Protein AF-A0A7V2QJR9-F1 (afdb_monomer_lite)

Foldseek 3Di:
DPQDDLLVLLVVLLCLLVPVQLVQCVVVVVQVVCCVQVVDPPSDPVLSVLLSVLLSVLSVVLSVVCVVPVLVSVLSSLLSLVLLVVVLVVQVVSCVVVVHHRRRNVSSVVSVVSSVSSVVVCVVVVSDDPVSVVSSPVSNVCSVPVSVVVSVVVCVVVVD

Sequence (160 aa):
MRSIRLEYLVLGTLLVYVTLHVLEEWLFGFPAWAEQRWGIPNYTVIKWLMHNAYFAFFLVLGYVIYRIDKDRFLPLGLGIIIWGLLNFANHLVFSVIFLEYSPGLLTSLIFLLLGILALRKAKFSGQLSVRVTVLSVICALLYWGLPMGLFITVDRMLGL

Radius of gyration: 16.1 Å; chains: 1; bounding box: 46×34×40 Å

Structure (mmCIF, N/CA/C/O backbone):
data_AF-A0A7V2QJR9-F1
#
_entry.id   AF-A0A7V2QJR9-F1
#
loop_
_atom_site.group_PDB
_atom_site.id
_atom_site.type_symbol
_atom_site.label_atom_id
_atom_site.label_alt_id
_atom_site.label_comp_id
_atom_site.label_asym_id
_atom_site.label_entity_id
_atom_site.label_seq_id
_atom_site.pdbx_PDB_ins_code
_atom_site.Cartn_x
_atom_site.Cartn_y
_atom_site.Cartn_z
_atom_site.occupancy
_atom_site.B_iso_or_equiv
_atom_site.auth_seq_id
_atom_site.auth_comp_id
_atom_site.auth_asym_id
_atom_site.auth_atom_id
_atom_site.pdbx_PDB_model_num
ATOM 1 N N . MET A 1 1 ? -27.550 6.298 7.486 1.00 46.09 1 MET A N 1
ATOM 2 C CA . MET A 1 1 ? -26.437 5.630 6.767 1.00 46.09 1 MET A CA 1
ATOM 3 C C . MET A 1 1 ? -25.774 4.617 7.690 1.00 46.09 1 MET A C 1
ATOM 5 O O . MET A 1 1 ? -25.349 5.004 8.772 1.00 46.09 1 MET A O 1
ATOM 9 N N . ARG A 1 2 ? -25.701 3.333 7.311 1.00 60.97 2 ARG A N 1
ATOM 10 C CA . ARG A 1 2 ? -24.914 2.342 8.070 1.00 60.97 2 ARG A CA 1
ATOM 11 C C . ARG A 1 2 ? -23.434 2.729 7.979 1.00 60.97 2 ARG A C 1
ATOM 13 O O . ARG A 1 2 ? -22.928 2.948 6.884 1.00 60.97 2 ARG A O 1
ATOM 20 N N . SER A 1 3 ? -22.762 2.859 9.120 1.00 80.75 3 SER A N 1
ATOM 21 C CA . SER A 1 3 ? -21.329 3.169 9.163 1.00 80.75 3 SER A CA 1
ATOM 22 C C . SER A 1 3 ? -20.536 2.032 8.507 1.00 80.75 3 SER A C 1
ATOM 24 O O . SER A 1 3 ? -20.729 0.870 8.867 1.00 80.75 3 SER A O 1
ATOM 26 N N . ILE A 1 4 ? -19.661 2.354 7.547 1.00 88.38 4 ILE A N 1
ATOM 27 C CA . ILE A 1 4 ? -18.776 1.370 6.906 1.00 88.38 4 ILE A CA 1
ATOM 28 C C . ILE A 1 4 ? -17.871 0.751 7.979 1.00 88.38 4 ILE A C 1
ATOM 30 O O . ILE A 1 4 ? -17.321 1.451 8.837 1.00 88.38 4 ILE A O 1
ATOM 34 N N . ARG A 1 5 ? -17.744 -0.578 7.955 1.00 93.50 5 ARG A N 1
ATOM 35 C CA . ARG A 1 5 ? -16.901 -1.311 8.902 1.00 93.50 5 ARG A CA 1
ATOM 36 C C . ARG A 1 5 ? -15.429 -1.224 8.494 1.00 93.50 5 ARG A C 1
ATOM 38 O O . ARG A 1 5 ? -15.125 -1.259 7.304 1.00 93.50 5 ARG A O 1
ATOM 45 N N . LEU A 1 6 ? -14.525 -1.159 9.474 1.00 95.69 6 LEU A N 1
ATOM 46 C CA . LEU A 1 6 ? -13.086 -1.012 9.227 1.00 95.69 6 LEU A CA 1
ATOM 47 C C . LEU A 1 6 ? -12.535 -2.148 8.357 1.00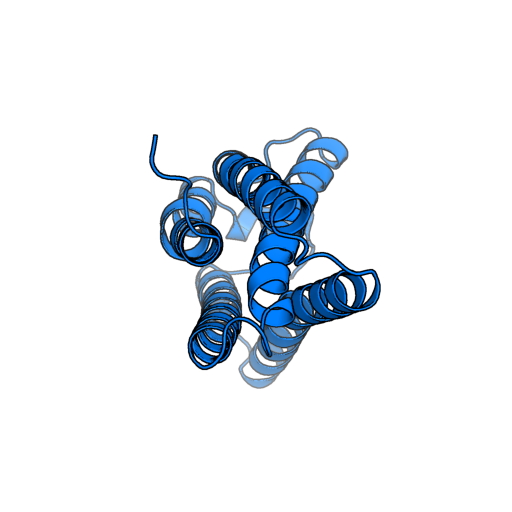 95.69 6 LEU A C 1
ATOM 49 O O . LEU A 1 6 ? -11.770 -1.889 7.435 1.00 95.69 6 LEU A O 1
ATOM 53 N N . GLU A 1 7 ? -12.986 -3.386 8.569 1.00 95.62 7 GLU A N 1
ATOM 54 C CA . GLU A 1 7 ? -12.511 -4.526 7.777 1.00 95.62 7 GLU A CA 1
ATOM 55 C C . GLU A 1 7 ? -12.796 -4.418 6.274 1.00 95.62 7 GLU A C 1
ATOM 57 O O . GLU A 1 7 ? -12.070 -5.009 5.479 1.00 95.62 7 GLU A O 1
ATOM 62 N N . TYR A 1 8 ? -13.843 -3.686 5.884 1.00 96.94 8 TYR A N 1
ATOM 63 C CA . TYR A 1 8 ? -14.193 -3.476 4.483 1.00 96.94 8 TYR A CA 1
ATOM 64 C C . TYR A 1 8 ? -13.320 -2.397 3.857 1.00 96.94 8 TYR A C 1
ATOM 66 O O . TYR A 1 8 ? -13.039 -2.471 2.669 1.00 96.94 8 TYR A O 1
ATOM 74 N N . LEU A 1 9 ? -12.845 -1.438 4.654 1.00 98.06 9 LEU A N 1
ATOM 75 C CA . LEU A 1 9 ? -11.862 -0.457 4.202 1.00 98.06 9 LEU A CA 1
ATOM 76 C C . LEU A 1 9 ? -10.497 -1.123 4.001 1.00 98.06 9 LEU A C 1
ATOM 78 O O . LEU A 1 9 ? -9.874 -0.907 2.971 1.00 98.06 9 LEU A O 1
ATOM 82 N N . VAL A 1 10 ? -10.083 -2.000 4.925 1.00 98.31 10 VAL A N 1
ATOM 83 C CA . VAL A 1 10 ? -8.847 -2.794 4.781 1.00 98.31 10 VAL A CA 1
ATOM 84 C C . VAL A 1 10 ? -8.920 -3.705 3.551 1.00 98.31 10 VAL A C 1
ATOM 86 O O . VAL A 1 10 ? -7.999 -3.712 2.738 1.00 98.31 10 VAL A O 1
ATOM 89 N N . LEU A 1 11 ? -10.027 -4.441 3.384 1.00 98.38 11 LEU A N 1
ATOM 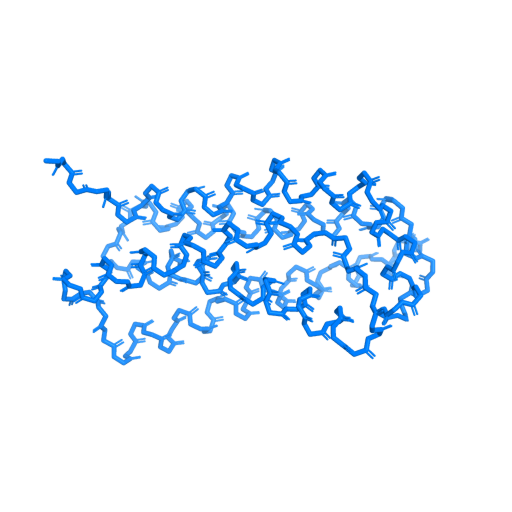90 C CA . LEU A 1 11 ? -10.241 -5.273 2.196 1.00 98.38 11 LEU A CA 1
ATOM 91 C C . LEU A 1 11 ? -10.264 -4.429 0.920 1.00 98.38 11 LEU A C 1
ATOM 93 O O . LEU A 1 11 ? -9.669 -4.818 -0.076 1.00 98.38 11 LEU A O 1
ATOM 97 N N . GLY A 1 12 ? -10.919 -3.268 0.959 1.00 98.38 12 GLY A N 1
ATOM 98 C CA . GLY A 1 12 ? -10.957 -2.324 -0.151 1.00 98.38 12 GLY A CA 1
ATOM 99 C C . GLY A 1 12 ? -9.560 -1.897 -0.589 1.00 98.38 12 GLY A C 1
ATOM 100 O O . GLY A 1 12 ? -9.278 -1.936 -1.779 1.00 98.38 12 GLY A O 1
ATOM 101 N N . THR A 1 13 ? -8.661 -1.578 0.348 1.00 98.50 13 THR A N 1
ATOM 102 C CA . THR A 1 13 ? -7.266 -1.233 0.024 1.00 98.50 13 THR A CA 1
ATOM 103 C C . THR A 1 13 ? -6.563 -2.379 -0.697 1.00 98.50 13 THR A C 1
ATOM 105 O O . THR A 1 13 ? -5.915 -2.155 -1.715 1.00 98.50 13 THR A O 1
ATOM 108 N N . LEU A 1 14 ? -6.741 -3.614 -0.222 1.00 98.12 14 LEU A N 1
ATOM 109 C CA . LEU A 1 14 ? -6.156 -4.793 -0.859 1.00 98.12 14 LEU A CA 1
ATOM 110 C C . LEU A 1 14 ? -6.721 -5.029 -2.266 1.00 98.12 14 LEU A C 1
ATOM 112 O O . LEU A 1 14 ? -5.960 -5.284 -3.194 1.00 98.12 14 LEU A O 1
ATOM 116 N N . LEU A 1 15 ? -8.040 -4.908 -2.438 1.00 98.19 15 LEU A N 1
ATOM 117 C CA . LEU A 1 15 ? -8.696 -5.077 -3.734 1.00 98.19 15 LEU A CA 1
ATOM 118 C C . LEU A 1 15 ? -8.269 -3.999 -4.728 1.00 98.19 15 LEU A C 1
ATOM 120 O O . LEU A 1 15 ? -7.959 -4.329 -5.868 1.00 98.19 15 LEU A O 1
ATOM 124 N N . VAL A 1 16 ? -8.202 -2.734 -4.307 1.00 98.31 16 VAL A N 1
ATOM 125 C CA . VAL A 1 16 ? -7.706 -1.638 -5.153 1.00 98.31 16 VAL A CA 1
ATOM 126 C C . VAL A 1 16 ? -6.287 -1.935 -5.617 1.00 98.31 16 VAL A C 1
ATOM 128 O O . VAL A 1 16 ? -6.009 -1.764 -6.799 1.00 98.31 16 VAL A O 1
ATOM 131 N N . TYR A 1 17 ? -5.426 -2.440 -4.731 1.00 98.25 17 TYR A N 1
ATOM 132 C CA . TYR A 1 17 ? -4.067 -2.807 -5.102 1.00 98.25 17 TYR A CA 1
ATOM 133 C C . TYR A 1 17 ? -4.032 -3.884 -6.190 1.00 98.25 17 TYR A C 1
ATOM 135 O O . TYR A 1 17 ? -3.532 -3.637 -7.285 1.00 98.25 17 TYR A O 1
ATOM 143 N N . VAL A 1 18 ? -4.621 -5.052 -5.928 1.00 96.06 18 VAL A N 1
ATOM 144 C CA . VAL A 1 18 ? -4.492 -6.208 -6.833 1.00 96.06 18 VAL A CA 1
ATOM 145 C C . VAL A 1 18 ? -5.316 -6.091 -8.119 1.00 96.06 18 VAL A C 1
ATOM 147 O O . VAL A 1 18 ? -5.085 -6.863 -9.044 1.00 96.06 18 VAL A O 1
ATOM 150 N N . THR A 1 19 ? -6.284 -5.169 -8.189 1.00 95.50 19 THR A N 1
ATOM 151 C CA . THR A 1 19 ? -7.147 -5.006 -9.374 1.00 95.50 19 THR A CA 1
ATOM 152 C C . THR A 1 19 ? -6.879 -3.722 -10.144 1.00 95.50 19 THR A C 1
ATOM 154 O O . THR A 1 19 ? -6.626 -3.785 -11.340 1.00 95.50 19 THR A O 1
ATOM 157 N N . LEU A 1 20 ? -6.945 -2.559 -9.493 1.00 97.75 20 LEU A N 1
ATOM 158 C CA . LEU A 1 20 ? -6.889 -1.267 -10.176 1.00 97.75 20 LEU A CA 1
ATOM 159 C C . LEU A 1 20 ? -5.458 -0.759 -10.291 1.00 97.75 20 LEU A C 1
ATOM 161 O O . LEU A 1 20 ? -5.056 -0.318 -11.360 1.00 97.75 20 LEU A O 1
ATOM 165 N N . HIS A 1 21 ? -4.698 -0.833 -9.203 1.00 98.25 21 HIS A N 1
ATOM 166 C CA . HIS A 1 21 ? -3.377 -0.223 -9.127 1.00 98.25 21 HIS A CA 1
ATOM 167 C C . HIS A 1 21 ? -2.356 -0.940 -10.002 1.00 98.25 21 HIS A C 1
ATOM 169 O O . HIS A 1 21 ? -1.759 -0.319 -10.874 1.00 98.25 21 HIS A O 1
ATOM 175 N N . VAL A 1 22 ? -2.243 -2.262 -9.855 1.00 97.31 22 VAL A N 1
ATOM 176 C CA . VAL A 1 22 ? -1.381 -3.088 -10.716 1.00 97.31 22 VAL A CA 1
ATOM 177 C C . VAL A 1 22 ? -1.808 -2.984 -12.191 1.00 97.31 22 VAL A C 1
ATOM 179 O O . VAL A 1 22 ? -0.968 -2.991 -13.087 1.00 97.31 22 VAL A O 1
ATOM 182 N N . LEU A 1 23 ? -3.108 -2.833 -12.472 1.00 97.44 23 LEU A N 1
ATOM 183 C CA . LEU A 1 23 ? -3.590 -2.630 -13.840 1.00 97.44 23 LEU A CA 1
ATOM 184 C C . LEU A 1 23 ? -3.182 -1.262 -14.406 1.00 97.44 23 LEU A C 1
ATOM 186 O O . LEU A 1 23 ? -2.730 -1.197 -15.545 1.00 97.44 23 LEU A O 1
ATOM 190 N N . GLU A 1 24 ? -3.331 -0.179 -13.641 1.00 98.00 24 GLU A N 1
ATOM 191 C CA . GLU A 1 24 ? -2.858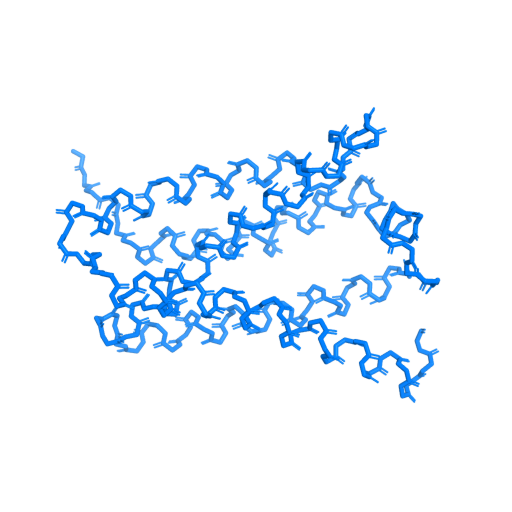 1.150 -14.046 1.00 98.00 24 GLU A CA 1
ATOM 192 C C . GLU A 1 24 ? -1.347 1.135 -14.287 1.00 98.00 24 GLU A C 1
ATOM 194 O O . GLU A 1 24 ? -0.899 1.568 -15.346 1.00 98.00 24 GLU A O 1
ATOM 199 N N . GLU A 1 25 ? -0.569 0.601 -13.343 1.00 97.75 25 GLU A N 1
ATOM 200 C CA . GLU A 1 25 ? 0.881 0.458 -13.485 1.00 97.75 25 GLU A CA 1
ATOM 201 C C . GLU A 1 25 ? 1.244 -0.215 -14.814 1.00 97.75 25 GLU A C 1
ATOM 203 O O . GLU A 1 25 ? 2.072 0.296 -15.568 1.00 97.75 25 GLU A O 1
ATOM 208 N N . TRP A 1 26 ? 0.582 -1.325 -15.145 1.00 96.50 26 TRP A N 1
ATOM 209 C CA . TRP A 1 26 ? 0.792 -2.010 -16.416 1.00 96.50 26 TRP A CA 1
ATOM 210 C C . TRP A 1 26 ? 0.456 -1.137 -17.628 1.00 96.50 26 TRP A C 1
ATOM 212 O O . TRP A 1 26 ? 1.289 -0.973 -18.521 1.00 96.50 26 TRP A O 1
ATOM 222 N N . LEU A 1 27 ? -0.752 -0.565 -17.659 1.00 97.56 27 LEU A N 1
ATOM 223 C CA . LEU A 1 27 ? -1.263 0.200 -18.801 1.00 97.56 27 LEU A CA 1
ATOM 224 C C . LEU A 1 27 ? -0.417 1.436 -19.117 1.00 97.56 27 LEU A C 1
ATOM 226 O O . LEU A 1 27 ? -0.328 1.832 -20.277 1.00 97.56 27 LEU A O 1
ATOM 230 N N . PHE A 1 28 ? 0.207 2.027 -18.100 1.00 97.50 28 PHE A N 1
ATOM 231 C CA . PHE A 1 28 ? 1.041 3.219 -18.239 1.00 97.50 28 PHE A CA 1
ATOM 232 C C . PHE A 1 28 ? 2.549 2.920 -18.193 1.00 97.50 28 PHE A C 1
ATOM 234 O O . PHE A 1 28 ? 3.354 3.841 -18.089 1.00 97.50 28 PHE A O 1
ATOM 241 N N . GLY A 1 29 ? 2.956 1.651 -18.321 1.00 96.81 29 GLY A N 1
ATOM 242 C CA . GLY A 1 29 ? 4.356 1.284 -18.555 1.00 96.81 29 GLY A CA 1
ATOM 243 C C . GLY A 1 29 ? 5.257 1.338 -17.319 1.00 96.81 29 GLY A C 1
ATOM 244 O O . GLY A 1 29 ? 6.455 1.598 -17.443 1.00 96.81 29 GLY A O 1
ATOM 245 N N . PHE A 1 30 ? 4.711 1.056 -16.133 1.00 96.94 30 PHE A N 1
ATOM 246 C CA . PHE A 1 30 ? 5.450 1.071 -14.870 1.00 96.94 30 PHE A CA 1
ATOM 247 C C . PHE A 1 30 ? 6.757 0.269 -14.877 1.00 96.94 30 PHE A C 1
ATOM 249 O O . PHE A 1 30 ? 7.718 0.784 -14.320 1.00 96.94 30 PHE A O 1
ATOM 256 N N . PRO A 1 31 ? 6.878 -0.929 -15.493 1.00 96.25 31 PRO A N 1
ATOM 257 C CA . PRO A 1 31 ? 8.154 -1.649 -15.487 1.00 96.25 31 PRO A CA 1
ATOM 258 C C . PRO A 1 31 ? 9.302 -0.835 -16.109 1.00 96.25 31 PRO A C 1
ATOM 260 O O . PRO A 1 31 ? 10.332 -0.627 -15.474 1.00 96.25 31 PRO A O 1
ATOM 263 N N . ALA A 1 32 ? 9.092 -0.276 -17.305 1.00 96.19 32 ALA A N 1
ATOM 264 C CA . ALA A 1 32 ? 10.094 0.561 -17.968 1.00 96.19 32 ALA A CA 1
ATOM 265 C C . ALA A 1 32 ? 10.351 1.866 -17.198 1.00 96.19 32 ALA A C 1
ATOM 267 O O . ALA A 1 32 ? 11.490 2.321 -17.085 1.00 96.19 32 ALA A O 1
ATOM 268 N N . TRP A 1 33 ? 9.296 2.457 -16.631 1.00 96.62 33 TRP A N 1
ATOM 269 C CA . TRP A 1 33 ? 9.420 3.645 -15.792 1.00 96.62 33 TRP A CA 1
ATOM 270 C C . TRP A 1 33 ? 10.255 3.361 -14.531 1.00 96.62 33 TRP A C 1
ATOM 272 O O . TRP A 1 33 ? 11.184 4.104 -14.220 1.00 96.62 33 TRP A O 1
ATOM 282 N N . ALA A 1 34 ? 9.983 2.261 -13.829 1.00 94.31 34 ALA A N 1
ATOM 283 C CA . ALA A 1 34 ? 10.675 1.868 -12.606 1.00 94.31 34 ALA A CA 1
ATOM 284 C C . ALA A 1 34 ? 12.138 1.494 -12.874 1.00 94.31 34 ALA A C 1
ATOM 286 O O . ALA A 1 34 ? 13.004 1.879 -12.094 1.00 94.31 34 ALA A O 1
ATOM 287 N N . GLU A 1 35 ? 12.449 0.833 -13.991 1.00 94.81 35 GLU A N 1
ATOM 288 C CA . GLU A 1 35 ? 13.839 0.597 -14.407 1.00 94.81 35 GLU A CA 1
ATOM 289 C C . GLU A 1 35 ? 14.639 1.907 -14.452 1.00 94.81 35 GLU A C 1
ATOM 291 O O . GLU A 1 35 ? 15.696 2.025 -13.830 1.00 94.81 35 GLU A O 1
ATOM 296 N N . GLN A 1 36 ? 14.097 2.924 -15.125 1.00 94.56 36 GLN A N 1
ATOM 297 C CA . GLN A 1 36 ? 14.767 4.211 -15.310 1.00 94.56 36 GLN A CA 1
ATOM 298 C C . GLN A 1 36 ? 14.819 5.044 -14.026 1.00 94.56 36 GLN A C 1
ATOM 300 O O . GLN A 1 36 ? 15.817 5.711 -13.756 1.00 94.56 36 GLN A O 1
ATOM 305 N N . ARG A 1 37 ? 13.729 5.052 -13.251 1.00 94.00 37 ARG A N 1
ATOM 306 C CA . ARG A 1 37 ? 13.528 5.989 -12.134 1.00 94.00 37 ARG A CA 1
ATOM 307 C C . ARG A 1 37 ? 13.913 5.425 -10.777 1.00 94.00 37 ARG A C 1
ATOM 309 O O . ARG A 1 37 ? 14.393 6.177 -9.933 1.00 94.00 37 ARG A O 1
ATOM 316 N N . TRP A 1 38 ? 13.730 4.125 -10.563 1.00 89.50 38 TRP A N 1
ATOM 317 C CA . TRP A 1 38 ? 14.240 3.435 -9.375 1.00 89.50 38 TRP A CA 1
ATOM 318 C C . TRP A 1 38 ? 15.663 2.915 -9.582 1.00 89.50 38 TRP A C 1
ATOM 320 O O . TRP A 1 38 ? 16.312 2.539 -8.609 1.00 89.50 38 TRP A O 1
ATOM 330 N N . GLY A 1 39 ? 16.157 2.907 -10.826 1.00 86.88 39 GLY A N 1
ATOM 331 C CA . GLY A 1 39 ? 17.505 2.447 -11.146 1.00 86.88 39 GLY A CA 1
ATOM 332 C C . GLY A 1 39 ? 17.682 0.948 -10.914 1.00 86.88 39 GLY A C 1
ATOM 333 O O . GLY A 1 39 ? 18.767 0.522 -10.526 1.00 86.88 39 GLY A O 1
ATOM 334 N N . ILE A 1 40 ? 16.618 0.156 -11.096 1.00 85.38 40 ILE A N 1
ATOM 335 C CA . ILE A 1 40 ? 16.660 -1.306 -10.976 1.00 85.38 40 ILE A CA 1
ATOM 336 C C . ILE A 1 40 ? 16.996 -1.880 -12.358 1.00 85.38 40 ILE A C 1
ATOM 338 O O . ILE A 1 40 ? 16.138 -1.829 -13.238 1.00 85.38 40 ILE A O 1
ATOM 342 N N . PRO A 1 41 ? 18.205 -2.427 -12.580 1.00 86.31 41 PRO A N 1
ATOM 343 C CA . PRO A 1 41 ? 18.602 -2.903 -13.901 1.00 86.31 41 PRO A CA 1
ATOM 344 C C . PRO A 1 41 ? 17.740 -4.076 -14.371 1.00 86.31 41 PRO A C 1
ATOM 346 O O . PRO A 1 41 ? 17.477 -5.004 -13.597 1.00 86.31 41 PRO A O 1
ATOM 349 N N . ASN A 1 42 ? 17.366 -4.073 -15.652 1.00 89.81 42 ASN A N 1
ATOM 350 C CA . ASN A 1 42 ? 16.569 -5.119 -16.287 1.00 89.81 42 ASN A CA 1
ATOM 351 C C . ASN A 1 42 ? 15.247 -5.366 -15.546 1.00 89.81 42 ASN A C 1
ATOM 353 O O . ASN A 1 42 ? 14.872 -6.516 -15.306 1.00 89.81 42 ASN A O 1
ATOM 357 N N . TYR A 1 43 ? 14.544 -4.305 -15.137 1.00 92.94 43 TYR A N 1
ATOM 358 C CA . TYR A 1 43 ? 13.260 -4.429 -14.442 1.00 92.94 43 TYR A CA 1
ATOM 359 C C . TYR A 1 43 ? 12.127 -4.774 -15.421 1.00 92.94 43 TYR A C 1
ATOM 361 O O . TYR A 1 43 ? 11.290 -3.959 -15.805 1.00 92.94 43 TYR A O 1
ATOM 369 N N . THR A 1 44 ? 12.145 -6.030 -15.864 1.00 93.38 44 THR A N 1
ATOM 370 C CA . THR A 1 44 ? 11.227 -6.584 -16.859 1.00 93.38 44 THR A CA 1
ATOM 371 C C . THR A 1 44 ? 9.799 -6.733 -16.328 1.00 93.38 44 THR A C 1
ATOM 373 O O . THR A 1 44 ? 9.528 -6.694 -15.126 1.00 93.38 44 THR A O 1
ATOM 376 N N . VAL A 1 45 ? 8.860 -7.000 -17.240 1.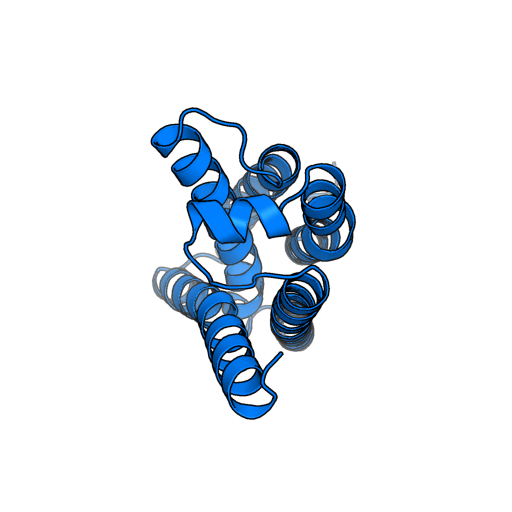00 93.50 45 VAL A N 1
ATOM 377 C CA . VAL A 1 45 ? 7.459 -7.298 -16.898 1.00 93.50 45 VAL A CA 1
ATOM 378 C C . VAL A 1 45 ? 7.348 -8.490 -15.944 1.00 93.50 45 VAL A C 1
ATOM 380 O O . VAL A 1 45 ? 6.533 -8.459 -15.025 1.00 93.50 45 VAL A O 1
ATOM 383 N N . ILE A 1 46 ? 8.182 -9.525 -16.111 1.00 91.88 46 ILE A N 1
ATOM 384 C CA . ILE A 1 46 ? 8.154 -10.690 -15.219 1.00 91.88 46 ILE A CA 1
ATOM 385 C C . ILE A 1 46 ? 8.651 -10.335 -13.813 1.00 91.88 46 ILE A C 1
ATOM 387 O O . ILE A 1 46 ? 8.025 -10.745 -12.835 1.00 91.88 46 ILE A O 1
ATOM 391 N N . LYS A 1 47 ? 9.692 -9.497 -13.693 1.00 93.12 47 LYS A N 1
ATOM 392 C CA . LYS A 1 47 ? 10.154 -8.984 -12.394 1.00 93.12 47 LYS A CA 1
ATOM 393 C C . LYS A 1 47 ? 9.084 -8.155 -11.706 1.00 93.12 47 LYS A C 1
ATOM 395 O O . LYS A 1 47 ? 8.822 -8.362 -10.526 1.00 93.12 47 LYS A O 1
ATOM 400 N N . TRP A 1 48 ? 8.424 -7.272 -12.449 1.00 95.12 48 TRP A N 1
ATOM 401 C CA . TRP A 1 48 ? 7.312 -6.475 -11.940 1.00 95.12 48 TRP A CA 1
ATOM 402 C C . TRP A 1 48 ? 6.127 -7.338 -11.474 1.00 95.12 48 TRP A C 1
ATOM 404 O O . TRP A 1 48 ? 5.576 -7.089 -10.400 1.00 95.12 48 TRP A O 1
ATOM 414 N N . LEU A 1 49 ? 5.764 -8.387 -12.223 1.00 94.12 49 LEU A N 1
ATOM 415 C CA . LEU A 1 49 ? 4.718 -9.334 -11.820 1.00 94.12 49 LEU A CA 1
ATOM 416 C C . LEU A 1 49 ? 5.102 -10.097 -10.551 1.00 94.12 49 LEU A C 1
ATOM 418 O O . LEU A 1 49 ? 4.291 -10.202 -9.633 1.00 94.12 49 LEU A O 1
ATOM 422 N N . MET A 1 50 ? 6.335 -10.604 -10.470 1.00 93.56 50 MET A N 1
ATOM 423 C CA . MET A 1 50 ? 6.825 -11.300 -9.278 1.00 93.56 50 MET A CA 1
ATOM 424 C C . MET A 1 50 ? 6.856 -10.379 -8.063 1.00 93.56 50 MET A C 1
ATOM 426 O O . MET A 1 50 ? 6.343 -10.747 -7.009 1.00 93.56 50 MET A O 1
ATOM 430 N N . HIS A 1 51 ? 7.396 -9.170 -8.219 1.00 93.44 51 HIS A N 1
ATOM 431 C CA . HIS A 1 51 ? 7.395 -8.132 -7.195 1.00 93.44 51 HIS A CA 1
ATOM 432 C C . HIS A 1 51 ? 5.980 -7.908 -6.641 1.00 93.44 51 HIS A C 1
ATOM 434 O O . HIS A 1 51 ? 5.764 -8.065 -5.438 1.00 93.44 51 HIS A O 1
ATOM 440 N N . ASN A 1 52 ? 4.991 -7.659 -7.503 1.00 96.56 52 ASN A N 1
ATOM 441 C CA . ASN A 1 52 ? 3.610 -7.455 -7.066 1.00 96.56 52 ASN A CA 1
ATOM 442 C C . ASN A 1 52 ? 2.961 -8.717 -6.474 1.00 96.56 52 ASN A C 1
ATOM 444 O O . ASN A 1 52 ? 2.176 -8.619 -5.531 1.00 96.56 52 ASN A O 1
ATOM 448 N N . ALA A 1 53 ? 3.314 -9.912 -6.957 1.00 96.56 53 ALA A N 1
ATOM 449 C CA . ALA A 1 53 ? 2.840 -11.170 -6.380 1.00 96.56 53 ALA A CA 1
ATOM 450 C C . ALA A 1 53 ? 3.326 -11.356 -4.933 1.00 96.56 53 ALA A C 1
ATOM 452 O O . ALA A 1 53 ? 2.542 -11.770 -4.075 1.00 96.56 53 ALA A O 1
ATOM 453 N N . TYR A 1 54 ? 4.580 -10.997 -4.627 1.00 96.50 54 TYR A N 1
ATOM 454 C CA . TYR A 1 54 ? 5.085 -11.016 -3.252 1.00 96.50 54 TYR A CA 1
ATOM 455 C C . TYR A 1 54 ? 4.324 -10.026 -2.368 1.00 96.50 54 TYR A C 1
ATOM 457 O O . TYR A 1 54 ? 3.843 -10.409 -1.302 1.00 96.50 54 TYR A O 1
ATOM 465 N N . PHE A 1 55 ? 4.156 -8.777 -2.804 1.00 97.56 55 PHE A N 1
ATOM 466 C CA . PHE A 1 55 ? 3.388 -7.790 -2.037 1.00 97.56 55 PHE A CA 1
ATOM 467 C C . PHE A 1 55 ? 1.953 -8.267 -1.785 1.00 97.56 55 PHE A C 1
ATOM 469 O O . PHE A 1 55 ? 1.499 -8.273 -0.638 1.00 97.56 55 PHE A O 1
ATOM 476 N N . ALA A 1 56 ? 1.264 -8.756 -2.819 1.00 97.94 56 ALA A N 1
ATOM 477 C CA . ALA A 1 56 ? -0.084 -9.297 -2.693 1.00 97.94 56 ALA A CA 1
ATOM 478 C C . ALA A 1 56 ? -0.139 -10.453 -1.684 1.00 97.94 56 ALA A C 1
ATOM 480 O O . ALA A 1 56 ? -1.009 -10.458 -0.815 1.00 97.94 56 ALA A O 1
ATOM 481 N N . PHE A 1 57 ? 0.811 -11.392 -1.735 1.00 97.94 57 PHE A N 1
ATOM 482 C CA . PHE A 1 57 ? 0.877 -12.514 -0.798 1.00 97.94 57 PHE A CA 1
ATOM 483 C C . PHE A 1 57 ? 0.978 -12.053 0.664 1.00 97.94 57 PHE A C 1
ATOM 485 O O . PHE A 1 57 ? 0.174 -12.478 1.498 1.00 97.94 57 PHE A O 1
ATOM 492 N N . PHE A 1 58 ? 1.917 -11.157 0.987 1.00 98.31 58 PHE A N 1
ATOM 493 C CA . PHE A 1 58 ? 2.110 -10.689 2.366 1.00 98.31 58 PHE A CA 1
ATOM 494 C C . PHE A 1 58 ? 0.929 -9.855 2.876 1.00 98.31 58 PHE A C 1
ATOM 496 O O . PHE A 1 58 ? 0.528 -10.008 4.033 1.00 98.31 58 PHE A O 1
ATOM 503 N N . LEU A 1 59 ? 0.332 -9.018 2.023 1.00 98.50 59 LEU A N 1
ATOM 504 C CA . LEU A 1 59 ? -0.857 -8.237 2.374 1.00 98.50 59 LEU A CA 1
ATOM 505 C C . LEU A 1 59 ? -2.079 -9.136 2.597 1.00 98.50 59 LEU A C 1
ATOM 507 O O . LEU A 1 59 ? -2.808 -8.944 3.571 1.00 98.50 59 LEU A O 1
ATOM 511 N N . VAL A 1 60 ? -2.290 -10.145 1.742 1.00 98.44 60 VAL A N 1
ATOM 512 C CA . VAL A 1 60 ? -3.366 -11.137 1.910 1.00 98.44 60 VAL A CA 1
ATOM 513 C C . VAL A 1 60 ? -3.162 -11.926 3.197 1.00 98.44 60 VAL A C 1
ATOM 515 O O . VAL A 1 60 ? -4.108 -12.072 3.968 1.00 98.44 60 VAL A O 1
ATOM 518 N N . LEU A 1 61 ? -1.940 -12.383 3.479 1.00 98.44 61 LEU A N 1
ATOM 519 C CA . LEU A 1 61 ? -1.628 -13.095 4.718 1.00 98.44 61 LEU A CA 1
ATOM 520 C C . LEU A 1 61 ? -1.920 -12.228 5.949 1.00 98.44 61 LEU A C 1
ATOM 522 O O . LEU A 1 61 ? -2.606 -12.668 6.874 1.00 98.44 61 LEU A O 1
ATOM 526 N N . GLY A 1 62 ? -1.466 -10.974 5.933 1.00 98.50 62 GLY A N 1
ATOM 527 C CA . GLY A 1 62 ? -1.751 -9.992 6.975 1.00 98.50 62 GLY A CA 1
ATOM 528 C C . GLY A 1 62 ? -3.247 -9.761 7.181 1.00 98.50 62 GLY A C 1
ATOM 529 O O . GLY A 1 62 ? -3.726 -9.734 8.318 1.00 98.50 62 GLY A O 1
ATOM 530 N N . TYR A 1 63 ? -4.008 -9.666 6.087 1.00 98.56 63 TYR A N 1
ATOM 531 C CA . TYR A 1 63 ? -5.461 -9.529 6.125 1.00 98.56 63 TYR A CA 1
ATOM 532 C C . TYR A 1 63 ? -6.141 -10.769 6.713 1.00 98.56 63 TYR A C 1
ATOM 534 O O . TYR A 1 63 ? -7.016 -10.636 7.567 1.00 98.56 63 TYR A O 1
ATOM 542 N N . VAL A 1 64 ? -5.739 -11.973 6.297 1.00 98.44 64 VAL A N 1
ATOM 543 C CA . VAL A 1 64 ? -6.291 -13.235 6.812 1.00 98.44 64 VAL A CA 1
ATOM 544 C C . VAL A 1 64 ? -6.062 -13.345 8.318 1.00 98.44 64 VAL A C 1
ATOM 546 O O . VAL A 1 64 ? -7.012 -13.621 9.046 1.00 98.44 64 VAL A O 1
ATOM 549 N N . ILE A 1 65 ? -4.855 -13.048 8.810 1.00 98.50 65 ILE A N 1
ATOM 550 C CA . ILE A 1 65 ? -4.560 -13.065 10.254 1.00 98.50 65 ILE A CA 1
ATOM 551 C C . ILE A 1 65 ? -5.393 -12.007 10.987 1.00 98.50 65 ILE A C 1
ATOM 553 O O . ILE A 1 65 ? -6.024 -12.312 11.999 1.00 98.50 65 ILE A O 1
ATOM 557 N N . TYR A 1 66 ? -5.478 -10.789 10.443 1.00 98.44 66 TYR A N 1
ATOM 558 C CA . TYR A 1 66 ? -6.355 -9.740 10.968 1.00 98.44 66 TYR A CA 1
ATOM 559 C C . TYR A 1 66 ? -7.819 -10.198 11.095 1.00 98.44 66 TYR A C 1
ATOM 561 O O . TYR A 1 66 ? -8.514 -9.833 12.042 1.00 98.44 66 TYR A O 1
ATOM 569 N N . ARG A 1 67 ? -8.306 -11.026 10.166 1.00 97.75 67 ARG A N 1
ATOM 570 C CA . ARG A 1 67 ? -9.688 -11.523 10.165 1.00 97.75 67 ARG A CA 1
ATOM 571 C C . ARG A 1 67 ? -9.985 -12.578 11.227 1.00 97.75 67 ARG A C 1
ATOM 573 O O . ARG A 1 67 ? -11.163 -12.710 11.564 1.00 97.75 67 ARG A O 1
ATOM 580 N N . ILE A 1 68 ? -8.975 -13.282 11.740 1.00 97.81 68 ILE A N 1
ATOM 581 C CA . ILE A 1 68 ? -9.137 -14.299 12.792 1.00 97.81 68 ILE A CA 1
ATOM 582 C C . ILE A 1 68 ? -9.591 -13.641 14.101 1.00 97.81 68 ILE A C 1
ATOM 584 O O . ILE A 1 68 ? -10.568 -14.076 14.702 1.00 97.81 68 ILE A O 1
ATOM 588 N N . ASP A 1 69 ? -8.917 -12.564 14.507 1.00 97.19 69 ASP A N 1
ATOM 589 C CA . ASP A 1 69 ? -9.250 -11.769 15.693 1.00 97.19 69 ASP A CA 1
ATOM 590 C C . ASP A 1 69 ? -8.913 -10.298 15.426 1.00 97.19 69 ASP A C 1
ATOM 592 O O . ASP A 1 69 ? -7.760 -9.866 15.479 1.00 97.19 69 ASP A O 1
ATOM 596 N N . LYS A 1 70 ? -9.947 -9.521 15.106 1.00 95.44 70 LYS A N 1
ATOM 597 C CA . LYS A 1 70 ? -9.798 -8.149 14.602 1.00 95.44 70 LYS A CA 1
ATOM 598 C C . LYS A 1 70 ? -9.299 -7.176 15.654 1.00 95.44 70 LYS A C 1
ATOM 600 O O . LYS A 1 70 ? -8.707 -6.167 15.280 1.00 95.44 70 LYS A O 1
ATOM 605 N N . ASP A 1 71 ? -9.563 -7.452 16.925 1.00 94.50 71 ASP A N 1
ATOM 606 C CA . ASP A 1 71 ? -9.176 -6.566 18.015 1.00 94.50 71 ASP A CA 1
ATOM 607 C C . ASP A 1 71 ? -7.723 -6.840 18.400 1.00 94.50 71 ASP A C 1
ATOM 609 O O . A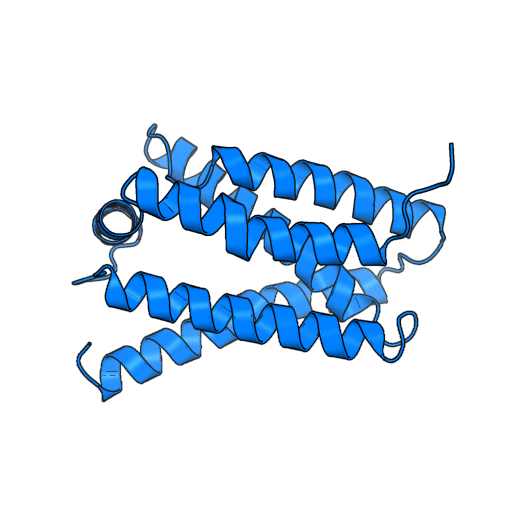SP A 1 71 ? -6.912 -5.914 18.471 1.00 94.50 71 ASP A O 1
ATOM 613 N N . ARG A 1 72 ? -7.348 -8.121 18.528 1.00 96.81 72 ARG A N 1
ATOM 614 C CA . ARG A 1 72 ? -5.960 -8.521 18.799 1.00 96.81 72 ARG A CA 1
ATOM 615 C C . ARG A 1 72 ? -5.015 -8.165 17.655 1.00 96.81 72 ARG A C 1
ATOM 617 O O . ARG A 1 72 ? -3.898 -7.711 17.900 1.00 96.81 72 ARG A O 1
ATOM 624 N N . PHE A 1 73 ? -5.444 -8.378 16.413 1.00 98.31 73 PHE A N 1
ATOM 625 C CA . PHE A 1 73 ? -4.620 -8.202 15.215 1.00 98.31 73 PHE A CA 1
ATOM 626 C C . PHE A 1 73 ? -4.917 -6.908 14.454 1.00 98.31 73 PHE A C 1
ATOM 628 O O . PHE A 1 73 ? -4.508 -6.760 13.301 1.00 98.31 73 PHE A O 1
ATOM 635 N N . LEU A 1 74 ? -5.573 -5.938 15.096 1.00 98.44 74 LEU A N 1
ATOM 636 C CA . LEU A 1 74 ? -5.834 -4.618 14.523 1.00 98.44 74 LEU A CA 1
ATOM 637 C C . LEU A 1 74 ? -4.597 -3.969 13.862 1.00 98.44 74 LEU A C 1
ATOM 639 O O . LEU A 1 74 ? -4.757 -3.417 12.768 1.00 98.44 74 LEU A O 1
ATOM 643 N N . PRO A 1 75 ? -3.372 -4.054 14.435 1.00 98.75 75 PRO A N 1
ATOM 644 C CA . PRO A 1 75 ? -2.189 -3.486 13.793 1.00 98.75 75 PRO A CA 1
ATOM 645 C C . PRO A 1 75 ? -1.877 -4.060 12.407 1.00 98.75 75 PRO A C 1
ATOM 647 O O . PRO A 1 75 ? -1.386 -3.331 11.554 1.00 98.75 75 PRO A O 1
ATOM 650 N N . LEU A 1 76 ? -2.198 -5.332 12.144 1.00 98.75 76 LEU A N 1
ATOM 651 C CA . LEU A 1 76 ? -1.989 -5.937 10.824 1.00 98.75 76 LEU A CA 1
ATOM 652 C C . LEU A 1 76 ? -2.935 -5.335 9.782 1.00 98.75 76 LEU A C 1
ATOM 654 O O . LEU A 1 76 ? -2.500 -5.036 8.671 1.00 98.75 76 LEU A O 1
ATOM 658 N N . GLY A 1 77 ? -4.201 -5.107 10.148 1.00 98.56 77 GLY A N 1
ATOM 659 C CA . GLY A 1 77 ? -5.190 -4.476 9.271 1.00 98.56 77 GLY A CA 1
ATOM 660 C C . GLY A 1 77 ? -4.887 -2.998 9.010 1.00 98.56 77 GLY A C 1
ATOM 661 O O . GLY A 1 77 ? -4.891 -2.555 7.863 1.00 98.56 77 GLY A O 1
ATOM 662 N N . LEU A 1 78 ? -4.562 -2.231 10.055 1.00 98.62 78 LEU A N 1
ATOM 663 C CA . LEU A 1 78 ? -4.137 -0.834 9.902 1.00 98.62 78 LEU A CA 1
ATOM 664 C C . LEU A 1 78 ? -2.769 -0.709 9.217 1.00 98.62 78 LEU A C 1
ATOM 666 O O . LEU A 1 78 ? -2.526 0.279 8.532 1.00 98.62 78 LEU A O 1
ATOM 670 N N . GLY A 1 79 ? -1.902 -1.714 9.332 1.00 98.81 79 GLY A N 1
ATOM 671 C CA . GLY A 1 79 ? -0.653 -1.790 8.582 1.00 98.81 79 GLY A CA 1
ATOM 672 C C . GLY A 1 79 ? -0.876 -1.846 7.071 1.00 98.81 79 GLY A C 1
ATOM 673 O O . GLY A 1 79 ? -0.171 -1.161 6.344 1.00 98.81 79 GLY A O 1
ATOM 674 N N . ILE A 1 80 ? -1.898 -2.565 6.590 1.00 98.88 80 ILE A N 1
ATOM 675 C CA . ILE A 1 80 ? -2.271 -2.582 5.160 1.00 98.88 80 ILE A CA 1
ATOM 676 C C . ILE A 1 80 ? -2.750 -1.196 4.710 1.00 98.88 80 ILE A C 1
ATOM 678 O O . ILE A 1 80 ? -2.407 -0.733 3.625 1.00 98.88 80 ILE A O 1
ATOM 682 N N . ILE A 1 81 ? -3.512 -0.502 5.562 1.00 98.75 81 ILE A N 1
ATOM 683 C CA . ILE A 1 81 ? -3.946 0.872 5.290 1.00 98.75 81 ILE A CA 1
ATOM 684 C C . ILE A 1 81 ? -2.742 1.811 5.159 1.00 98.75 81 ILE A C 1
ATOM 686 O O . ILE A 1 81 ? -2.643 2.550 4.183 1.00 98.75 81 ILE A O 1
ATOM 690 N N . ILE A 1 82 ? -1.829 1.781 6.133 1.00 98.75 82 ILE A N 1
ATOM 691 C CA . ILE A 1 82 ? -0.630 2.628 6.131 1.00 98.75 82 ILE A CA 1
ATOM 692 C C . ILE A 1 82 ? 0.272 2.269 4.949 1.00 98.75 82 ILE A C 1
ATOM 694 O O . ILE A 1 82 ? 0.790 3.167 4.300 1.00 98.75 82 ILE A O 1
ATOM 698 N N . TRP A 1 83 ? 0.407 0.987 4.617 1.00 98.75 83 TRP A N 1
ATOM 699 C CA . TRP A 1 83 ? 1.122 0.533 3.429 1.00 98.75 83 TRP A CA 1
ATOM 700 C C . TRP A 1 83 ? 0.553 1.157 2.143 1.00 98.75 83 TRP A C 1
ATOM 702 O O . TRP A 1 83 ? 1.314 1.699 1.346 1.00 98.75 83 TRP A O 1
ATOM 712 N N . GLY A 1 84 ? -0.775 1.193 1.982 1.00 98.62 84 GLY A N 1
ATOM 713 C CA . GLY A 1 84 ? -1.412 1.866 0.843 1.00 98.62 84 GLY A CA 1
ATOM 714 C C . GLY A 1 84 ? -1.126 3.373 0.807 1.00 98.62 84 GLY A C 1
ATOM 715 O O . GLY A 1 84 ? -0.899 3.940 -0.259 1.00 98.62 84 GLY A O 1
ATOM 716 N N . LEU A 1 85 ? -1.071 4.030 1.972 1.00 98.69 85 LEU A N 1
ATOM 717 C CA . LEU A 1 85 ? -0.674 5.441 2.073 1.00 98.69 85 LEU A CA 1
ATOM 718 C C . LEU A 1 85 ? 0.800 5.663 1.705 1.00 98.69 85 LEU A C 1
ATOM 720 O O . LEU A 1 85 ? 1.115 6.665 1.067 1.00 98.69 85 LEU A O 1
ATOM 724 N N . LEU A 1 86 ? 1.693 4.744 2.085 1.00 98.38 86 LEU A N 1
ATOM 725 C CA . LEU A 1 86 ? 3.101 4.781 1.681 1.00 98.38 86 LEU A CA 1
ATOM 726 C C . LEU A 1 86 ? 3.247 4.592 0.170 1.00 98.38 86 LEU A C 1
ATOM 728 O O . LEU A 1 86 ? 4.047 5.291 -0.444 1.00 98.38 86 LEU A O 1
ATOM 732 N N . ASN A 1 87 ? 2.449 3.711 -0.437 1.00 97.81 87 ASN A N 1
ATOM 733 C CA . ASN A 1 87 ? 2.436 3.528 -1.885 1.00 97.81 87 ASN A CA 1
ATOM 734 C C . ASN A 1 87 ? 1.991 4.823 -2.594 1.00 97.81 87 ASN A C 1
ATOM 736 O O . ASN A 1 87 ? 2.722 5.329 -3.443 1.00 97.81 87 ASN A O 1
ATOM 740 N N . PHE A 1 88 ? 0.892 5.447 -2.154 1.00 98.56 88 PHE A N 1
ATOM 741 C CA . PHE A 1 88 ? 0.493 6.773 -2.644 1.00 98.56 88 PHE A CA 1
ATOM 742 C C . PHE A 1 88 ? 1.609 7.815 -2.506 1.00 98.56 88 PHE A C 1
ATOM 744 O O . PHE A 1 88 ? 1.926 8.521 -3.465 1.00 98.56 88 PHE A O 1
ATOM 751 N N . ALA A 1 89 ? 2.232 7.897 -1.328 1.00 98.31 89 ALA A N 1
ATOM 752 C CA . ALA A 1 89 ? 3.323 8.833 -1.090 1.00 98.31 89 ALA A CA 1
ATOM 753 C C . ALA A 1 89 ? 4.505 8.579 -2.038 1.00 98.31 89 ALA A C 1
ATOM 755 O O . ALA A 1 89 ? 5.067 9.534 -2.561 1.00 98.31 89 ALA A O 1
ATOM 756 N N . ASN A 1 90 ? 4.845 7.317 -2.305 1.00 96.94 90 ASN A N 1
ATOM 757 C CA . ASN A 1 90 ? 5.914 6.939 -3.222 1.00 96.94 90 ASN A CA 1
ATOM 758 C C . ASN A 1 90 ? 5.657 7.457 -4.647 1.00 96.94 90 ASN A C 1
ATOM 760 O O . ASN A 1 90 ? 6.496 8.174 -5.195 1.00 96.94 90 ASN A O 1
ATOM 764 N N . HIS A 1 91 ? 4.484 7.174 -5.225 1.00 97.88 91 HIS A N 1
ATOM 765 C CA . HIS A 1 91 ? 4.144 7.658 -6.571 1.00 97.88 91 HIS A CA 1
ATOM 766 C C . HIS A 1 91 ? 4.075 9.183 -6.636 1.00 97.88 91 HIS A C 1
ATOM 768 O O . HIS A 1 91 ? 4.556 9.782 -7.600 1.00 97.88 91 HIS A O 1
ATOM 774 N N . LEU A 1 92 ? 3.522 9.831 -5.606 1.00 98.25 92 LEU A N 1
ATOM 775 C CA . LEU A 1 92 ? 3.459 11.289 -5.540 1.00 98.25 92 LEU A CA 1
ATOM 776 C C . LEU A 1 92 ? 4.860 11.908 -5.486 1.00 98.25 92 LEU A C 1
ATOM 778 O O . LEU A 1 92 ? 5.154 12.815 -6.260 1.00 98.25 92 LEU A O 1
ATOM 782 N N . VAL A 1 93 ? 5.728 11.410 -4.602 1.00 97.88 93 VAL A N 1
ATOM 783 C CA . VAL A 1 93 ? 7.100 11.911 -4.437 1.00 97.88 93 VAL A CA 1
ATOM 784 C C . VAL A 1 93 ? 7.874 11.780 -5.740 1.00 97.88 93 VAL A C 1
ATOM 786 O O . VAL A 1 93 ? 8.467 12.758 -6.187 1.00 97.88 93 VAL A O 1
ATOM 789 N N . PHE A 1 94 ? 7.824 10.619 -6.393 1.00 96.75 94 PHE A N 1
ATOM 790 C CA . PHE A 1 94 ? 8.508 10.440 -7.669 1.00 96.75 94 PHE A CA 1
ATOM 791 C C . PHE A 1 94 ? 7.929 11.309 -8.782 1.00 96.75 94 PHE A C 1
ATOM 793 O O . PHE A 1 94 ? 8.691 11.825 -9.599 1.00 96.75 94 PHE A O 1
ATOM 800 N N . SER A 1 95 ? 6.614 11.532 -8.777 1.00 97.56 95 SER A N 1
ATOM 801 C CA . SER A 1 95 ? 5.997 12.421 -9.758 1.00 97.56 95 SER A CA 1
ATOM 802 C C . SER A 1 95 ? 6.449 13.871 -9.585 1.00 97.56 95 SER A C 1
ATOM 804 O O . SER A 1 95 ? 6.713 14.571 -10.558 1.00 97.56 95 SER A O 1
ATOM 806 N N . VAL A 1 96 ? 6.598 14.320 -8.336 1.00 97.81 96 VAL A N 1
ATOM 807 C CA . VAL A 1 96 ? 7.091 15.665 -8.011 1.00 97.81 96 VAL A CA 1
ATOM 808 C C . VAL A 1 96 ? 8.583 15.804 -8.316 1.00 97.81 96 VAL A C 1
ATOM 810 O O . VAL A 1 96 ? 8.981 16.798 -8.913 1.00 97.81 96 VAL A O 1
ATOM 813 N N . ILE A 1 97 ? 9.408 14.823 -7.940 1.00 97.12 97 ILE A N 1
ATOM 814 C CA . ILE A 1 97 ? 10.864 14.865 -8.159 1.00 97.12 97 ILE A CA 1
ATOM 815 C C . ILE A 1 97 ? 11.197 14.895 -9.652 1.00 97.12 97 ILE A C 1
ATOM 817 O O . ILE A 1 97 ? 12.065 15.658 -10.069 1.00 97.12 97 ILE A O 1
ATOM 821 N N . PHE A 1 98 ? 10.520 14.073 -10.454 1.00 96.31 98 PHE A N 1
ATOM 822 C CA . PHE A 1 98 ? 10.804 13.962 -11.884 1.00 96.31 98 PHE A CA 1
ATOM 823 C C . PHE A 1 98 ? 9.938 14.865 -12.762 1.00 96.31 98 PHE A C 1
ATOM 825 O O . PHE A 1 98 ? 10.157 14.894 -13.970 1.00 96.31 98 PHE A O 1
ATOM 832 N N . LEU A 1 99 ? 8.998 15.614 -12.168 1.00 96.62 99 LEU A N 1
ATOM 833 C CA . LEU A 1 99 ? 8.024 16.452 -12.878 1.00 96.62 99 LEU A CA 1
ATOM 834 C C . LEU A 1 99 ? 7.300 15.682 -13.994 1.00 96.62 99 LEU A C 1
ATOM 836 O O . LEU A 1 99 ? 7.030 16.202 -15.074 1.00 96.62 99 LEU A O 1
ATOM 840 N N . GLU A 1 100 ? 6.996 14.420 -13.715 1.00 96.38 100 GLU A N 1
ATOM 841 C CA . GLU A 1 100 ? 6.436 13.452 -14.651 1.00 96.38 100 GLU A CA 1
ATOM 842 C C . GLU A 1 100 ? 5.357 12.646 -13.934 1.00 96.38 100 GLU A C 1
ATOM 844 O O . GLU A 1 100 ? 5.391 12.481 -12.720 1.00 96.38 100 GLU A O 1
ATOM 849 N N . TYR A 1 101 ? 4.385 12.120 -14.664 1.00 96.56 101 TYR A N 1
ATOM 850 C CA . TYR A 1 101 ? 3.425 11.196 -14.082 1.00 96.56 101 TYR A CA 1
ATOM 851 C C . TYR A 1 101 ? 4.085 9.845 -13.750 1.00 96.56 101 TYR A C 1
ATOM 853 O O . TYR A 1 101 ? 4.615 9.176 -14.633 1.00 96.56 101 TYR A O 1
ATOM 861 N N . SER A 1 102 ? 4.026 9.425 -12.483 1.00 97.75 102 SER A N 1
ATOM 862 C CA . SER A 1 102 ? 4.366 8.055 -12.081 1.00 97.75 102 SER A CA 1
ATOM 863 C C . SER A 1 102 ? 3.167 7.127 -12.331 1.00 97.75 102 SER A C 1
ATOM 865 O O . SER A 1 102 ? 2.107 7.354 -11.733 1.00 97.75 102 SER A O 1
ATOM 867 N N . PRO A 1 103 ? 3.301 6.074 -13.162 1.00 98.00 103 PRO A N 1
ATOM 868 C CA . PRO A 1 103 ? 2.249 5.073 -13.336 1.00 98.00 103 PRO A CA 1
ATOM 869 C C . PRO A 1 103 ? 1.836 4.492 -11.978 1.00 98.00 103 PRO A C 1
ATOM 871 O O . PRO A 1 103 ? 2.704 4.088 -11.211 1.00 98.00 103 PRO A O 1
ATOM 874 N N . GLY A 1 104 ? 0.539 4.498 -11.657 1.00 97.12 104 GLY A N 1
ATOM 875 C CA . GLY A 1 104 ? 0.019 4.125 -10.331 1.00 97.12 104 GLY A CA 1
ATOM 876 C C . GLY A 1 104 ? -0.424 5.319 -9.469 1.00 97.12 104 GLY A C 1
ATOM 877 O O . GLY A 1 104 ? -1.104 5.140 -8.450 1.00 97.12 104 GLY A O 1
ATOM 878 N N . LEU A 1 105 ? -0.093 6.561 -9.852 1.00 97.88 105 LEU A N 1
ATOM 879 C CA . LEU A 1 105 ? -0.492 7.756 -9.098 1.00 97.88 105 LEU A CA 1
ATOM 880 C C . LEU A 1 105 ? -2.018 7.940 -9.044 1.00 97.88 105 LEU A C 1
ATOM 882 O O . LEU A 1 105 ? -2.548 8.341 -8.008 1.00 97.88 105 LEU A O 1
ATOM 886 N N . LEU A 1 106 ? -2.741 7.653 -10.130 1.00 97.19 106 LEU A N 1
ATOM 887 C CA . LEU A 1 106 ? -4.177 7.927 -10.203 1.00 97.19 106 LEU A CA 1
ATOM 888 C C . LEU A 1 106 ? -4.963 7.023 -9.250 1.00 97.19 106 LEU A C 1
ATOM 890 O O . LEU A 1 106 ? -5.778 7.502 -8.462 1.00 97.19 106 LEU A O 1
ATOM 894 N N . THR A 1 107 ? -4.718 5.716 -9.283 1.00 97.56 107 THR A N 1
ATOM 895 C CA . THR A 1 107 ? -5.394 4.749 -8.408 1.00 97.56 107 THR A CA 1
ATOM 896 C C . THR A 1 107 ? -4.882 4.815 -6.980 1.00 97.56 107 THR A C 1
ATOM 898 O O . THR A 1 107 ? -5.650 4.538 -6.059 1.00 97.56 107 THR A O 1
ATOM 901 N N . SER A 1 108 ? -3.641 5.248 -6.742 1.00 97.12 108 SER A N 1
ATOM 902 C CA . SER A 1 108 ? -3.145 5.417 -5.373 1.00 97.12 108 SER A CA 1
ATOM 903 C C . SER A 1 108 ? -3.820 6.577 -4.624 1.00 97.12 108 SER A C 1
ATOM 905 O O . SER A 1 108 ? -3.898 6.548 -3.394 1.00 97.12 108 SER A O 1
ATOM 907 N N . LEU A 1 109 ? -4.471 7.526 -5.315 1.00 98.06 109 LEU A N 1
ATOM 908 C CA . LEU A 1 109 ? -5.408 8.470 -4.676 1.00 98.06 109 LEU A CA 1
ATOM 909 C C . LEU A 1 109 ? -6.572 7.753 -3.969 1.00 98.06 109 LEU A C 1
ATOM 911 O O . LEU A 1 109 ? -7.097 8.242 -2.965 1.00 98.06 109 LEU A O 1
ATOM 915 N N . ILE A 1 110 ? -6.963 6.568 -4.448 1.00 98.38 110 ILE A N 1
ATOM 916 C CA . ILE A 1 110 ? -7.974 5.736 -3.788 1.00 98.38 110 ILE A CA 1
ATOM 917 C C . ILE A 1 110 ? -7.414 5.188 -2.469 1.00 98.38 110 ILE A C 1
ATOM 919 O O . ILE A 1 110 ? -8.143 5.154 -1.475 1.00 98.38 110 ILE A O 1
ATOM 923 N N . PHE A 1 111 ? -6.121 4.838 -2.399 1.00 98.25 111 PHE A N 1
ATOM 924 C CA . PHE A 1 111 ? -5.478 4.477 -1.129 1.00 98.25 111 PHE A CA 1
ATOM 925 C C . PHE A 1 111 ? -5.497 5.635 -0.133 1.00 98.25 111 PHE A C 1
ATOM 927 O O . PHE A 1 111 ? -5.801 5.410 1.039 1.00 98.25 111 PHE A O 1
ATOM 934 N N . LEU A 1 112 ? -5.247 6.869 -0.587 1.00 98.50 112 LEU A N 1
ATOM 935 C CA . LEU A 1 112 ? -5.364 8.060 0.258 1.00 98.50 112 LEU A CA 1
ATOM 936 C C . LEU A 1 112 ? -6.776 8.190 0.843 1.00 98.50 112 LEU A C 1
ATOM 938 O O . LEU A 1 112 ? -6.935 8.338 2.058 1.00 98.50 112 LEU A O 1
ATOM 942 N N . LEU A 1 113 ? -7.807 8.079 0.002 1.00 98.25 113 LEU A N 1
ATOM 943 C CA . LEU A 1 113 ? -9.200 8.160 0.441 1.00 98.25 113 LEU A CA 1
ATOM 944 C C . LEU A 1 113 ? -9.548 7.052 1.446 1.00 98.25 113 LEU A C 1
ATOM 946 O O . LEU A 1 113 ? -10.071 7.336 2.526 1.00 98.25 113 LEU A O 1
ATOM 950 N N . LEU A 1 114 ? -9.237 5.795 1.119 1.00 98.12 114 LEU A N 1
ATOM 951 C CA . LEU A 1 114 ? -9.491 4.649 1.996 1.00 98.12 114 LEU A CA 1
ATOM 952 C C . LEU A 1 114 ? -8.735 4.775 3.318 1.00 98.12 114 LEU A C 1
ATOM 954 O O . LEU A 1 114 ? -9.301 4.486 4.375 1.00 98.12 114 LEU A O 1
ATOM 958 N N . GLY A 1 115 ? -7.499 5.272 3.283 1.00 98.06 115 GLY A N 1
ATOM 959 C CA . GLY A 1 115 ? -6.699 5.498 4.476 1.00 98.06 115 GLY A CA 1
ATOM 960 C C . GLY A 1 115 ? -7.266 6.584 5.377 1.00 98.06 115 GLY A C 1
ATOM 961 O O . GLY A 1 115 ? -7.409 6.356 6.579 1.00 98.06 115 GLY A O 1
ATOM 962 N N . ILE A 1 116 ? -7.702 7.719 4.820 1.00 97.94 116 ILE A N 1
ATOM 963 C CA . ILE A 1 116 ? -8.390 8.767 5.592 1.00 97.94 116 ILE A CA 1
ATOM 964 C C . ILE A 1 116 ? -9.650 8.199 6.255 1.00 97.94 116 ILE A C 1
ATOM 966 O O . ILE A 1 116 ? -9.874 8.415 7.450 1.00 97.94 116 ILE A O 1
ATOM 970 N N . LEU A 1 117 ? -10.472 7.452 5.513 1.00 97.94 117 LEU A N 1
ATOM 971 C CA . LEU A 1 117 ? -11.702 6.858 6.045 1.00 97.94 117 LEU A CA 1
ATOM 972 C C . LEU A 1 117 ? -11.413 5.835 7.152 1.00 97.94 117 LEU A C 1
ATOM 974 O O . LEU A 1 117 ? -12.061 5.873 8.202 1.00 97.94 117 LEU A O 1
ATOM 978 N N . ALA A 1 118 ? -10.427 4.958 6.955 1.00 97.81 118 ALA A N 1
ATOM 979 C CA . ALA A 1 118 ? -10.057 3.917 7.909 1.00 97.81 118 ALA A CA 1
ATOM 980 C C . ALA A 1 118 ? -9.473 4.501 9.198 1.00 97.81 118 ALA A C 1
ATOM 982 O O . ALA A 1 118 ? -9.911 4.135 10.290 1.00 97.81 118 ALA A O 1
ATOM 983 N N . LEU A 1 119 ? -8.555 5.465 9.091 1.00 97.12 119 LEU A N 1
ATOM 984 C CA . LEU A 1 119 ? -7.953 6.123 10.251 1.00 97.12 119 LEU A CA 1
ATOM 985 C C . LEU A 1 119 ? -8.984 6.941 11.032 1.00 97.12 119 LEU A C 1
ATOM 987 O O . LEU A 1 119 ? -9.018 6.868 12.261 1.00 97.12 119 LEU A O 1
ATOM 991 N N . ARG A 1 120 ? -9.888 7.661 10.350 1.00 96.44 120 ARG A N 1
ATOM 992 C CA . ARG A 1 120 ? -11.010 8.343 11.018 1.00 96.44 120 ARG A CA 1
ATOM 993 C C . ARG A 1 120 ? -11.905 7.341 11.738 1.00 96.44 120 ARG A C 1
ATOM 995 O O . ARG A 1 120 ? -12.240 7.563 12.899 1.00 96.44 120 ARG A O 1
ATOM 1002 N N . LYS A 1 121 ? -12.265 6.231 11.089 1.00 95.62 121 LYS A N 1
ATOM 1003 C CA . LYS A 1 121 ? -13.105 5.188 11.693 1.00 95.62 121 LYS A CA 1
ATOM 1004 C C . LYS A 1 121 ? -12.449 4.582 12.934 1.00 95.62 121 LYS A C 1
ATOM 1006 O O . LYS A 1 121 ? -13.117 4.480 13.962 1.00 95.62 121 LYS A O 1
ATOM 1011 N N . ALA A 1 122 ? -11.167 4.236 12.862 1.00 95.75 122 ALA A N 1
ATOM 1012 C CA . ALA A 1 122 ? -10.415 3.692 13.989 1.00 95.75 122 ALA A CA 1
ATOM 1013 C C . ALA A 1 122 ? -10.294 4.713 15.136 1.00 95.75 122 ALA A C 1
ATOM 1015 O O . ALA A 1 122 ? -10.491 4.357 16.297 1.00 95.75 122 ALA A O 1
ATOM 1016 N N . LYS A 1 123 ? -10.074 6.000 14.818 1.00 95.12 123 LYS A N 1
ATOM 1017 C CA . LYS A 1 123 ? -10.047 7.094 15.803 1.00 95.12 123 LYS A CA 1
ATOM 1018 C C . LYS A 1 123 ? -11.378 7.230 16.542 1.00 95.12 123 LYS A C 1
ATOM 1020 O O . LYS A 1 123 ? -11.403 7.186 17.766 1.00 95.12 123 LYS A O 1
ATOM 1025 N N . PHE A 1 124 ? -12.484 7.372 15.811 1.00 94.31 124 PHE A N 1
ATOM 1026 C CA . PHE A 1 124 ? -13.811 7.575 16.408 1.00 94.31 124 PHE A CA 1
ATOM 1027 C C . PHE A 1 124 ? -14.356 6.334 17.122 1.00 94.31 124 PHE A C 1
ATOM 1029 O O . PHE A 1 124 ? -15.236 6.464 17.964 1.00 94.31 124 PHE A O 1
ATOM 1036 N N . SER A 1 125 ? -13.834 5.147 16.809 1.00 92.62 125 SER A N 1
ATOM 1037 C CA . SER A 1 125 ? -14.196 3.902 17.499 1.00 92.62 125 SER A CA 1
ATOM 1038 C C . SER A 1 125 ? -13.320 3.629 18.732 1.00 92.62 125 SER A C 1
ATOM 1040 O O . SER A 1 125 ? -13.443 2.564 19.324 1.00 92.62 125 SER A O 1
ATOM 1042 N N . GLY A 1 126 ? -12.410 4.543 19.105 1.00 93.56 126 GLY A N 1
ATOM 1043 C CA . GLY A 1 126 ? -11.512 4.374 20.256 1.00 93.56 126 GLY A CA 1
ATOM 1044 C C . GLY A 1 126 ? -10.429 3.303 20.068 1.00 93.56 126 GLY A C 1
ATOM 1045 O O . GLY A 1 126 ? -9.791 2.896 21.031 1.00 93.56 126 GLY A O 1
ATOM 1046 N N . GLN A 1 127 ? -10.212 2.841 18.834 1.00 93.25 127 GLN A N 1
ATOM 1047 C CA . GLN A 1 127 ? -9.297 1.742 18.511 1.00 93.25 127 GLN A CA 1
ATOM 1048 C C . GLN A 1 127 ? -7.848 2.211 18.286 1.00 93.25 127 GLN A C 1
ATOM 1050 O O . GLN A 1 127 ? -6.921 1.401 18.280 1.00 93.25 127 GLN A O 1
ATOM 1055 N N . LEU A 1 128 ? -7.631 3.518 18.096 1.00 94.19 128 LEU A N 1
ATOM 1056 C CA . LEU A 1 128 ? -6.294 4.092 17.945 1.00 94.19 128 LEU A CA 1
ATOM 1057 C C . LEU A 1 128 ? -5.688 4.447 19.303 1.00 94.19 128 LEU A C 1
ATOM 1059 O O . LEU A 1 128 ? -6.089 5.410 19.949 1.00 94.19 128 LEU A O 1
ATOM 1063 N N . SER A 1 129 ? -4.651 3.705 19.678 1.00 96.19 129 SER A N 1
ATOM 1064 C CA . SER A 1 129 ? -3.703 4.071 20.730 1.00 96.19 129 SER A CA 1
ATOM 1065 C C . SER A 1 129 ? -2.312 4.262 20.127 1.00 96.19 129 SER A C 1
ATOM 1067 O O . SER A 1 129 ? -2.034 3.751 19.041 1.00 96.19 129 SER A O 1
ATOM 1069 N N . VAL A 1 130 ? -1.404 4.938 20.842 1.00 96.88 130 VAL A N 1
ATOM 1070 C CA . VAL A 1 130 ? 0.000 5.093 20.408 1.00 96.88 130 VAL A CA 1
ATOM 1071 C C . VAL A 1 130 ? 0.629 3.733 20.090 1.00 96.88 130 VAL A C 1
ATOM 1073 O O . VAL A 1 130 ? 1.256 3.573 19.046 1.00 96.88 130 VAL A O 1
ATOM 1076 N N . ARG A 1 131 ? 0.384 2.726 20.940 1.00 97.62 131 ARG A N 1
ATOM 1077 C CA . ARG A 1 131 ? 0.868 1.355 20.735 1.00 97.62 131 ARG A CA 1
ATOM 1078 C C . ARG A 1 131 ? 0.354 0.755 19.426 1.00 97.62 131 ARG A C 1
ATOM 1080 O O . ARG A 1 131 ? 1.146 0.210 18.666 1.00 97.62 131 ARG A O 1
ATOM 1087 N N . VAL A 1 132 ? -0.949 0.856 19.158 1.00 98.19 132 VAL A N 1
ATOM 1088 C CA . VAL A 1 132 ? -1.546 0.337 17.914 1.00 98.19 132 VAL A CA 1
ATOM 1089 C C . VAL A 1 132 ? -0.963 1.058 16.704 1.00 98.19 132 VAL A C 1
ATOM 1091 O O . VAL A 1 132 ? -0.581 0.395 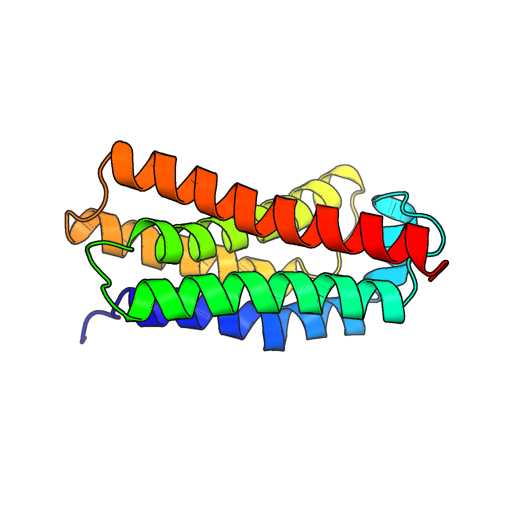15.744 1.00 98.19 132 VAL A O 1
ATOM 1094 N N . THR A 1 133 ? -0.826 2.383 16.754 1.00 98.06 133 THR A N 1
ATOM 1095 C CA . THR A 1 133 ? -0.249 3.175 15.660 1.00 98.06 133 THR A CA 1
ATOM 1096 C C . THR A 1 133 ? 1.185 2.752 15.352 1.00 98.06 133 THR A C 1
ATOM 1098 O O . THR A 1 133 ? 1.484 2.439 14.203 1.00 98.06 133 THR A O 1
ATOM 1101 N N . VAL A 1 134 ? 2.055 2.668 16.365 1.00 98.44 134 VAL A N 1
ATOM 1102 C CA . VAL A 1 134 ? 3.459 2.256 16.187 1.00 98.44 134 VAL A CA 1
ATOM 1103 C C . VAL A 1 134 ? 3.546 0.849 15.602 1.00 98.44 134 VAL A C 1
ATOM 1105 O O . VAL A 1 134 ? 4.246 0.636 14.615 1.00 98.44 134 VAL A O 1
ATOM 1108 N N . LEU A 1 135 ? 2.788 -0.106 16.150 1.00 98.62 135 LEU A N 1
ATOM 1109 C CA . LEU A 1 135 ? 2.768 -1.471 15.623 1.00 98.62 135 LEU A CA 1
ATOM 1110 C C . LEU A 1 135 ? 2.239 -1.526 14.185 1.00 98.62 135 LEU A C 1
ATOM 1112 O O . LEU A 1 135 ? 2.761 -2.295 13.386 1.00 98.62 135 LEU A O 1
ATOM 1116 N N . SER A 1 136 ? 1.250 -0.702 13.835 1.00 98.69 136 SER A N 1
ATOM 1117 C CA . SER A 1 136 ? 0.701 -0.643 12.473 1.00 98.69 136 SER A CA 1
ATOM 1118 C C . SER A 1 136 ? 1.726 -0.103 11.477 1.00 98.69 136 SER A C 1
ATOM 1120 O O . SER A 1 136 ? 1.846 -0.639 10.380 1.00 98.69 136 SER A O 1
ATOM 1122 N N . VAL A 1 137 ? 2.505 0.915 11.864 1.00 98.69 137 VAL A N 1
ATOM 1123 C CA . VAL A 1 137 ? 3.621 1.427 11.051 1.00 98.69 137 VAL A CA 1
ATOM 1124 C C . VAL A 1 137 ? 4.680 0.344 10.855 1.00 98.69 137 VAL A C 1
ATOM 1126 O O . VAL A 1 137 ? 5.103 0.116 9.728 1.00 98.69 137 VAL A O 1
ATOM 1129 N N . ILE A 1 138 ? 5.057 -0.379 11.915 1.00 98.75 138 ILE A N 1
ATOM 1130 C CA . ILE A 1 138 ? 5.995 -1.508 11.803 1.00 98.75 138 ILE A CA 1
ATOM 1131 C C . ILE A 1 138 ? 5.443 -2.567 10.841 1.00 98.75 138 ILE A C 1
ATOM 1133 O O . ILE A 1 138 ? 6.165 -3.013 9.955 1.00 98.75 138 ILE A O 1
ATOM 1137 N N . CYS A 1 139 ? 4.162 -2.931 10.952 1.00 98.75 139 CYS A N 1
ATOM 1138 C CA . CYS A 1 139 ? 3.531 -3.882 10.035 1.00 98.75 139 CYS A CA 1
ATOM 1139 C C . CYS A 1 139 ? 3.567 -3.383 8.584 1.00 98.75 139 CYS A C 1
ATOM 1141 O O . CYS A 1 139 ? 3.901 -4.158 7.696 1.00 98.75 139 CYS A O 1
ATOM 1143 N N . ALA A 1 140 ? 3.290 -2.100 8.335 1.00 98.75 140 ALA A N 1
ATOM 1144 C CA . ALA A 1 140 ? 3.373 -1.507 7.000 1.00 98.75 140 ALA A CA 1
ATOM 1145 C C . ALA A 1 140 ? 4.791 -1.576 6.416 1.00 98.75 140 ALA A C 1
ATOM 1147 O O . ALA A 1 140 ? 4.964 -1.940 5.254 1.00 98.75 140 ALA A O 1
ATOM 1148 N N . LEU A 1 141 ? 5.807 -1.286 7.234 1.00 98.50 141 LEU A N 1
ATOM 1149 C CA . LEU A 1 141 ? 7.210 -1.413 6.841 1.00 98.50 141 LEU A CA 1
ATOM 1150 C C . LEU A 1 141 ? 7.597 -2.872 6.580 1.00 98.50 141 LEU A C 1
ATOM 1152 O O . LEU A 1 141 ? 8.358 -3.130 5.656 1.00 98.50 141 LEU A O 1
ATOM 1156 N N . LEU A 1 142 ? 7.051 -3.835 7.328 1.00 98.44 142 LEU A N 1
ATOM 1157 C CA . LEU A 1 142 ? 7.246 -5.264 7.061 1.00 98.44 142 LEU A CA 1
ATOM 1158 C C . LEU A 1 142 ? 6.557 -5.703 5.762 1.00 98.44 142 LEU A C 1
ATOM 1160 O O . LEU A 1 142 ? 7.168 -6.423 4.976 1.00 98.44 142 LEU A O 1
ATOM 1164 N N . TYR A 1 143 ? 5.334 -5.231 5.496 1.00 98.50 143 TYR A N 1
ATOM 1165 C CA . TYR A 1 143 ? 4.633 -5.462 4.227 1.00 98.50 143 TYR A CA 1
ATOM 1166 C C . TYR A 1 143 ? 5.338 -4.833 3.028 1.00 98.50 143 TYR A C 1
ATOM 1168 O O . TYR A 1 143 ? 5.058 -5.216 1.902 1.00 98.50 143 TYR A O 1
ATOM 1176 N N . TRP A 1 144 ? 6.243 -3.882 3.251 1.00 97.00 144 TRP A N 1
ATOM 1177 C CA . TRP A 1 144 ? 7.083 -3.325 2.200 1.00 97.00 144 TRP A CA 1
ATOM 1178 C C . TRP A 1 144 ? 8.422 -4.058 2.087 1.00 97.00 144 TRP A C 1
ATOM 1180 O O . TRP A 1 144 ? 8.817 -4.518 1.019 1.00 97.00 144 TRP A O 1
ATOM 1190 N N . GLY A 1 145 ? 9.128 -4.185 3.209 1.00 96.69 145 GLY A N 1
ATOM 1191 C CA . GLY A 1 145 ? 10.494 -4.686 3.263 1.00 96.69 145 GLY A CA 1
ATOM 1192 C C . GLY A 1 145 ? 10.612 -6.184 3.001 1.00 96.69 145 GLY A C 1
ATOM 1193 O O . GLY A 1 145 ? 11.534 -6.589 2.298 1.00 96.69 145 GLY A O 1
ATOM 1194 N N . LEU A 1 146 ? 9.695 -7.011 3.523 1.00 96.88 146 LEU A N 1
ATOM 1195 C CA . LEU A 1 146 ? 9.771 -8.466 3.337 1.00 96.88 146 LEU A CA 1
ATOM 1196 C C . LEU A 1 146 ? 9.563 -8.874 1.868 1.00 96.88 146 LEU A C 1
ATOM 1198 O O . LEU A 1 146 ? 10.416 -9.603 1.356 1.00 96.88 146 LEU A O 1
ATOM 1202 N N . PRO A 1 147 ? 8.521 -8.392 1.155 1.00 95.81 147 PRO A N 1
ATOM 1203 C CA . PRO A 1 147 ? 8.384 -8.654 -0.277 1.00 95.81 147 PRO A CA 1
ATOM 1204 C C . PRO A 1 147 ? 9.581 -8.178 -1.096 1.00 95.81 147 PRO A C 1
ATOM 1206 O O . PRO A 1 147 ? 10.086 -8.937 -1.917 1.00 95.81 147 PRO A O 1
ATOM 1209 N N . MET A 1 148 ? 10.069 -6.956 -0.846 1.00 93.06 148 MET A N 1
ATOM 1210 C CA . MET A 1 148 ? 11.220 -6.399 -1.565 1.00 93.06 148 MET A CA 1
ATOM 1211 C C . MET A 1 148 ? 12.489 -7.218 -1.341 1.00 93.06 148 MET A C 1
ATOM 1213 O O . MET A 1 148 ? 13.193 -7.537 -2.296 1.00 93.06 148 MET A O 1
ATOM 1217 N N . GLY A 1 149 ? 12.774 -7.584 -0.089 1.00 93.81 149 GLY A N 1
ATOM 1218 C CA . GLY A 1 149 ? 13.928 -8.410 0.252 1.00 93.81 149 GLY A CA 1
ATOM 1219 C C . GLY A 1 149 ? 13.875 -9.767 -0.443 1.00 93.81 149 GLY A C 1
ATOM 1220 O O . GLY A 1 149 ? 14.847 -10.163 -1.080 1.00 93.81 149 GLY A O 1
ATOM 1221 N N . LEU A 1 150 ? 12.723 -10.443 -0.391 1.00 93.44 150 LEU A N 1
ATOM 1222 C CA . LEU A 1 150 ? 12.532 -11.734 -1.056 1.00 93.44 150 LEU A CA 1
ATOM 1223 C C . LEU A 1 150 ? 12.648 -11.627 -2.575 1.00 93.44 150 LEU A C 1
ATOM 1225 O O . LEU A 1 150 ? 13.345 -12.441 -3.175 1.00 93.44 150 LEU A O 1
ATOM 1229 N N . PHE A 1 151 ? 12.024 -10.616 -3.183 1.00 92.00 151 PHE A N 1
ATOM 1230 C CA . PHE A 1 151 ? 12.129 -10.351 -4.615 1.00 92.00 151 PHE A CA 1
ATOM 1231 C C . PHE A 1 151 ? 13.594 -10.192 -5.041 1.00 92.00 151 PHE A C 1
ATOM 1233 O O . PHE A 1 151 ? 14.049 -10.921 -5.916 1.00 92.00 151 PHE A O 1
ATOM 1240 N N . ILE A 1 152 ? 14.358 -9.321 -4.373 1.00 90.94 152 ILE A N 1
ATOM 1241 C CA . ILE A 1 152 ? 15.775 -9.076 -4.694 1.00 90.94 152 ILE A CA 1
ATOM 1242 C C . ILE A 1 152 ? 16.620 -10.340 -4.503 1.00 90.94 152 ILE A C 1
ATOM 1244 O O . ILE A 1 152 ? 17.507 -10.622 -5.310 1.00 90.94 152 ILE A O 1
ATOM 1248 N N . THR A 1 153 ? 16.386 -11.105 -3.434 1.00 92.12 153 THR A N 1
ATOM 1249 C CA . THR A 1 153 ? 17.124 -12.350 -3.188 1.00 92.12 153 THR A CA 1
ATOM 1250 C C . THR A 1 153 ? 16.848 -13.384 -4.274 1.00 92.12 153 THR A C 1
ATOM 1252 O O . THR A 1 153 ? 17.791 -13.970 -4.801 1.00 92.12 153 THR A O 1
ATOM 1255 N N . VAL A 1 154 ? 15.581 -13.588 -4.638 1.00 90.12 154 VAL A N 1
ATOM 1256 C CA . VAL A 1 154 ? 15.187 -14.562 -5.664 1.00 90.12 154 VAL A CA 1
ATOM 1257 C C . VAL A 1 154 ? 15.688 -14.143 -7.044 1.00 90.12 154 VAL A C 1
ATOM 1259 O O . VAL A 1 154 ? 16.242 -14.979 -7.753 1.00 90.12 154 VAL A O 1
ATOM 1262 N N . ASP A 1 155 ? 15.580 -12.859 -7.388 1.00 87.81 155 ASP A N 1
ATOM 1263 C CA . ASP A 1 155 ? 16.103 -12.287 -8.634 1.00 87.81 155 ASP A CA 1
ATOM 1264 C C . ASP A 1 155 ? 17.596 -12.597 -8.812 1.00 87.81 155 ASP A C 1
ATOM 1266 O O . ASP A 1 155 ? 18.017 -13.144 -9.829 1.00 87.81 155 ASP A O 1
ATOM 1270 N N . ARG A 1 156 ? 18.393 -12.363 -7.760 1.00 88.31 156 ARG A N 1
ATOM 1271 C CA . ARG A 1 156 ? 19.835 -12.655 -7.755 1.00 88.31 156 ARG A CA 1
ATOM 1272 C C . ARG A 1 156 ? 20.159 -14.142 -7.863 1.00 88.31 156 ARG A C 1
ATOM 1274 O O . ARG A 1 156 ? 21.175 -14.487 -8.456 1.00 88.31 156 ARG A O 1
ATOM 1281 N N . MET A 1 157 ? 19.354 -15.011 -7.254 1.00 89.94 157 MET A N 1
ATOM 1282 C CA . MET A 1 157 ? 19.591 -16.459 -7.276 1.00 89.94 157 MET A CA 1
ATOM 1283 C C . MET A 1 157 ? 19.230 -17.089 -8.619 1.00 89.94 157 MET A C 1
ATOM 1285 O O . MET A 1 157 ? 19.893 -18.030 -9.047 1.00 89.94 157 MET A O 1
ATOM 1289 N N . LEU A 1 158 ? 18.163 -16.600 -9.249 1.00 86.50 158 LEU A N 1
ATOM 1290 C CA . LEU A 1 158 ? 17.613 -17.180 -10.471 1.00 86.50 158 LEU A CA 1
ATOM 1291 C C . LEU A 1 158 ? 18.086 -16.467 -11.743 1.00 86.50 158 LEU A C 1
ATOM 1293 O O . LEU A 1 158 ? 17.880 -17.000 -12.829 1.00 86.50 158 LEU A O 1
ATOM 1297 N N . GLY A 1 159 ? 18.735 -15.304 -11.620 1.00 77.62 159 GLY A N 1
ATOM 1298 C CA . GLY A 1 159 ? 19.188 -14.513 -12.766 1.00 77.62 159 GLY A CA 1
ATOM 1299 C C . GLY A 1 159 ? 18.025 -14.027 -13.627 1.00 77.62 159 GLY A C 1
ATOM 1300 O O . GLY A 1 159 ? 18.134 -14.031 -14.853 1.00 77.62 159 GLY A O 1
ATOM 1301 N N . LEU A 1 160 ? 16.903 -13.700 -12.977 1.00 68.00 160 LEU A N 1
ATOM 1302 C CA . LEU A 1 160 ? 15.712 -13.176 -13.642 1.00 68.00 160 LEU A CA 1
ATOM 1303 C C . LEU A 1 160 ? 15.950 -11.767 -14.191 1.00 68.00 160 LEU A C 1
ATOM 1305 O O . LEU A 1 160 ? 16.936 -11.098 -13.791 1.00 68.00 160 LEU A O 1
#

Secondary structure (DSSP, 8-state):
-PPPPHHHHHHHHHHIIIIIIHHHHHHTTHHHHHHHHH--TT--HHHHHHHHHHHHHHHHHHHHHHHH-TTTTHHHHHHHHHHHHHHHHHHHHHHHHHTSPPTTHHHHHHHHHHHHHHHHHHHHTT---HHHHHHHHHHHHHHHHHHHHHHHHHHHHHT-

pLDDT: mean 95.36, std 6.3, range [46.09, 98.88]